Protein AF-A0A257L171-F1 (afdb_monomer_lite)

Foldseek 3Di:
DVVVVVVVVVLVVCVVVVVLVVNCVVLVVVCVVPVVDPVSLVVNLVSCVSVVNVVVNPPD

Secondary structure (DSSP, 8-state):
-HHHHHHHHHHHHHHHTT-HHHHHHHHHHHHHH-TT-HHHHHHHHHHHHHTT-HHHHT--

Structure (mmCIF, N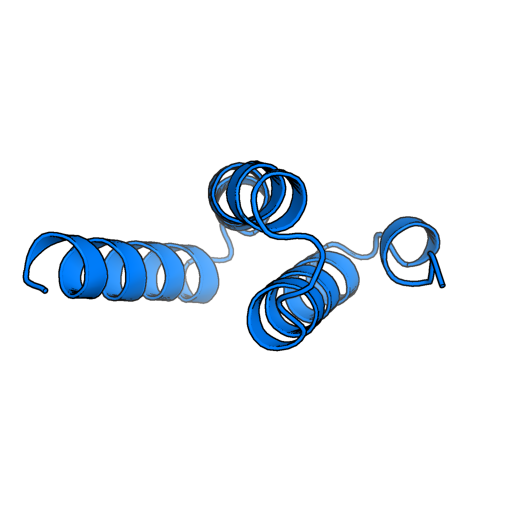/CA/C/O backbone):
data_AF-A0A257L171-F1
#
_entry.id   AF-A0A257L171-F1
#
loop_
_atom_site.group_PDB
_atom_site.id
_atom_site.type_symbol
_atom_site.label_atom_id
_atom_site.label_alt_id
_atom_site.label_comp_id
_atom_site.label_asym_id
_atom_site.label_entity_id
_atom_site.label_seq_id
_atom_site.pdbx_PDB_ins_code
_atom_site.Cartn_x
_atom_site.Cartn_y
_atom_site.Cartn_z
_atom_site.occupancy
_atom_site.B_iso_or_equiv
_atom_site.auth_seq_id
_atom_site.auth_comp_id
_atom_site.auth_asym_id
_atom_site.auth_atom_id
_atom_site.pdbx_PDB_model_num
ATOM 1 N N . ALA A 1 1 ? 0.811 1.323 -21.225 1.00 62.09 1 ALA A N 1
ATOM 2 C CA . ALA A 1 1 ? -0.137 2.451 -21.109 1.00 62.09 1 ALA A CA 1
ATOM 3 C C . ALA A 1 1 ? -1.478 2.044 -20.481 1.00 62.09 1 ALA A C 1
ATOM 5 O O . ALA A 1 1 ? -1.740 2.451 -19.358 1.00 62.09 1 ALA A O 1
ATOM 6 N N . GLN A 1 2 ? -2.328 1.230 -21.129 1.00 71.38 2 GLN A N 1
ATOM 7 C CA . GLN A 1 2 ? -3.666 0.897 -20.588 1.00 71.38 2 GLN A CA 1
ATOM 8 C C . GLN A 1 2 ? -3.618 0.115 -19.261 1.00 71.38 2 GLN A C 1
ATOM 10 O O . GLN A 1 2 ? -4.358 0.422 -18.328 1.00 71.38 2 GLN A O 1
ATOM 15 N N . ARG A 1 3 ? -2.708 -0.862 -19.152 1.00 68.12 3 ARG A N 1
ATOM 16 C CA . ARG A 1 3 ? -2.499 -1.642 -17.921 1.00 68.12 3 ARG A CA 1
ATOM 17 C C . ARG A 1 3 ? -1.970 -0.784 -16.767 1.00 68.12 3 ARG A C 1
ATOM 19 O O . ARG A 1 3 ? -2.374 -0.984 -15.629 1.00 68.12 3 ARG A O 1
ATOM 26 N N . ASP A 1 4 ? -1.150 0.218 -17.077 1.00 81.75 4 ASP A N 1
ATOM 27 C CA . ASP A 1 4 ? -0.596 1.134 -16.076 1.00 81.75 4 ASP A CA 1
ATOM 28 C C . ASP A 1 4 ? -1.679 2.037 -15.475 1.00 81.75 4 ASP A C 1
ATOM 30 O O . ASP A 1 4 ? -1.655 2.302 -14.276 1.00 81.75 4 ASP A O 1
ATOM 34 N N . LEU A 1 5 ? -2.647 2.479 -16.289 1.00 83.69 5 LEU A N 1
ATOM 35 C CA . LEU A 1 5 ? -3.784 3.272 -15.818 1.00 83.69 5 LEU A CA 1
ATOM 36 C C . LEU A 1 5 ? -4.714 2.447 -14.920 1.00 83.69 5 LEU A C 1
ATOM 38 O O . LEU A 1 5 ? -5.111 2.920 -13.856 1.00 83.69 5 LEU A O 1
ATOM 42 N N . PHE A 1 6 ? -5.028 1.208 -15.313 1.00 88.06 6 PHE A N 1
ATOM 43 C CA . PHE A 1 6 ? -5.836 0.316 -14.479 1.00 88.06 6 PHE A CA 1
ATOM 44 C C . PHE A 1 6 ? -5.155 0.041 -13.137 1.00 88.06 6 PHE A C 1
ATOM 46 O O . PHE A 1 6 ? -5.784 0.162 -12.090 1.00 88.06 6 PHE A O 1
ATOM 53 N N . ASP A 1 7 ? -3.856 -0.254 -13.155 1.00 87.00 7 ASP A N 1
ATOM 54 C CA . ASP A 1 7 ? -3.088 -0.494 -11.936 1.00 87.00 7 ASP A CA 1
ATOM 55 C C . ASP A 1 7 ? -3.060 0.735 -11.016 1.00 87.00 7 ASP A C 1
ATOM 57 O O . ASP A 1 7 ? -3.106 0.593 -9.794 1.00 87.00 7 ASP A O 1
ATOM 61 N N . GLN A 1 8 ? -2.996 1.945 -11.579 1.00 88.81 8 GLN A N 1
ATOM 62 C CA . GLN A 1 8 ? -3.074 3.184 -10.802 1.00 88.81 8 GLN A CA 1
ATOM 63 C C . GLN A 1 8 ? -4.448 3.358 -10.152 1.00 88.81 8 GLN A C 1
ATOM 65 O O . GLN A 1 8 ? -4.511 3.558 -8.941 1.00 88.81 8 GLN A O 1
ATOM 70 N N . LEU A 1 9 ? -5.528 3.202 -10.922 1.00 93.25 9 LEU A N 1
ATOM 71 C CA . LEU A 1 9 ? -6.898 3.294 -10.411 1.00 93.25 9 LEU A CA 1
ATOM 72 C C . LEU A 1 9 ? -7.191 2.224 -9.354 1.00 93.25 9 LEU A C 1
ATOM 74 O O . LEU A 1 9 ? -7.838 2.508 -8.348 1.00 93.25 9 LEU A O 1
ATOM 78 N N . HIS A 1 10 ? -6.691 1.005 -9.553 1.00 93.25 10 HIS A N 1
ATOM 79 C CA . HIS A 1 10 ? -6.851 -0.088 -8.602 1.00 93.25 10 HIS A CA 1
ATOM 80 C C . HIS A 1 10 ? -6.153 0.214 -7.271 1.00 93.25 10 HIS A C 1
ATOM 82 O O . HIS A 1 10 ? -6.761 0.067 -6.210 1.00 93.25 10 HIS A O 1
ATOM 88 N N . VAL A 1 11 ? -4.903 0.689 -7.318 1.00 93.62 11 VAL A N 1
ATOM 89 C CA . VAL A 1 11 ? -4.159 1.107 -6.120 1.00 93.62 11 VAL A CA 1
ATOM 90 C C . VAL A 1 11 ? -4.868 2.259 -5.404 1.00 93.62 11 VAL A C 1
ATOM 92 O O . VAL A 1 11 ? -5.032 2.199 -4.186 1.00 93.62 11 VAL A O 1
ATOM 95 N N . ASP A 1 12 ? -5.348 3.263 -6.140 1.00 93.38 12 ASP A N 1
ATOM 96 C CA . ASP A 1 12 ? -6.052 4.411 -5.558 1.00 93.38 12 ASP A CA 1
ATOM 97 C C . ASP A 1 12 ? -7.376 3.998 -4.898 1.00 93.38 12 ASP A C 1
ATOM 99 O O . ASP A 1 12 ? -7.704 4.471 -3.807 1.00 93.38 12 ASP A O 1
ATOM 103 N N . ALA A 1 13 ? -8.122 3.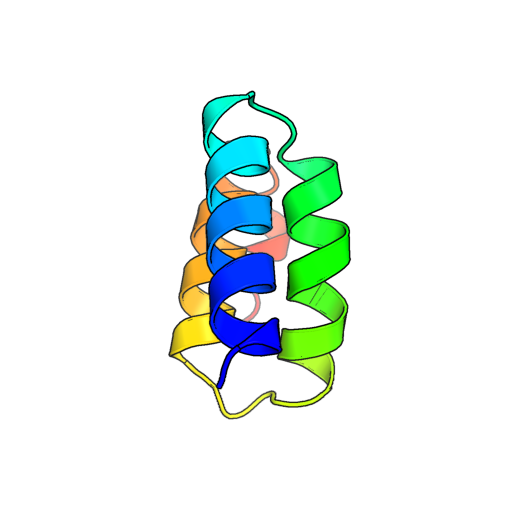076 -5.512 1.00 95.75 13 ALA A N 1
ATOM 104 C CA . ALA A 1 13 ? -9.349 2.531 -4.937 1.00 95.75 13 ALA A CA 1
ATOM 105 C C . ALA A 1 13 ? -9.076 1.758 -3.637 1.00 95.75 13 ALA A C 1
ATOM 107 O O . ALA A 1 13 ? -9.778 1.953 -2.645 1.00 95.75 13 ALA A O 1
ATOM 108 N N . LEU A 1 14 ? -8.033 0.919 -3.609 1.00 95.25 14 LEU A N 1
ATOM 109 C CA . LEU A 1 14 ? -7.630 0.188 -2.404 1.00 95.25 14 LEU A CA 1
ATOM 110 C C . LEU A 1 14 ? -7.196 1.132 -1.279 1.00 95.25 14 LEU A C 1
ATOM 112 O O . LEU A 1 14 ? -7.556 0.904 -0.124 1.00 95.25 14 LEU A O 1
ATOM 116 N N . GLN A 1 15 ? -6.464 2.197 -1.610 1.00 92.12 15 GLN A N 1
ATOM 117 C CA . GLN A 1 15 ? -6.016 3.192 -0.639 1.00 92.12 15 GLN A CA 1
ATOM 118 C C . GLN A 1 15 ? -7.200 3.966 -0.045 1.00 92.12 15 GLN A C 1
ATOM 120 O O . GLN A 1 15 ? -7.296 4.085 1.175 1.00 92.12 15 GLN A O 1
ATOM 125 N N . ARG A 1 16 ? -8.151 4.411 -0.879 1.00 91.94 16 ARG A N 1
ATOM 126 C CA . ARG A 1 16 ? -9.388 5.074 -0.420 1.00 91.94 16 ARG A CA 1
ATOM 127 C C . ARG A 1 16 ? -10.285 4.159 0.412 1.00 91.94 16 ARG A C 1
ATOM 129 O O . ARG A 1 16 ? -10.946 4.632 1.327 1.00 91.94 16 ARG A O 1
ATOM 136 N N . ALA A 1 17 ? -10.282 2.860 0.127 1.00 94.75 17 ALA A N 1
ATOM 137 C CA . ALA A 1 17 ? -11.008 1.857 0.902 1.00 94.75 17 ALA A CA 1
ATOM 138 C C . ALA A 1 17 ? -10.283 1.430 2.197 1.00 94.75 17 ALA A C 1
ATOM 140 O O . ALA A 1 17 ? -10.729 0.494 2.857 1.00 94.75 17 ALA A O 1
ATOM 141 N N . GLY A 1 18 ? -9.140 2.039 2.542 1.00 92.44 18 GLY A N 1
ATOM 142 C CA . GLY A 1 18 ? -8.359 1.686 3.733 1.00 92.44 18 GLY A CA 1
ATOM 143 C C . GLY A 1 18 ? -7.671 0.316 3.661 1.00 92.44 18 GLY A C 1
ATOM 144 O O . GLY A 1 18 ? -7.141 -0.169 4.659 1.00 92.44 18 GLY A O 1
ATOM 145 N N . ARG A 1 19 ? -7.628 -0.330 2.487 1.00 95.06 19 ARG A N 1
ATOM 146 C CA . ARG A 1 19 ? -7.028 -1.661 2.283 1.00 95.06 19 ARG A CA 1
ATOM 147 C C . ARG A 1 19 ? -5.510 -1.572 2.099 1.00 95.06 19 ARG A C 1
ATOM 149 O O . ARG A 1 19 ? -4.954 -2.062 1.117 1.00 95.06 19 ARG A O 1
ATOM 156 N N . LEU A 1 20 ? -4.832 -0.945 3.055 1.00 92.69 20 LEU A N 1
ATOM 157 C CA . LEU A 1 20 ? -3.420 -0.562 2.957 1.00 92.69 20 LEU A CA 1
ATOM 158 C C . LEU A 1 20 ? -2.460 -1.755 2.824 1.00 92.69 20 LEU A C 1
ATOM 160 O O . LEU A 1 20 ? -1.496 -1.672 2.067 1.00 92.69 20 LEU A O 1
ATOM 164 N N . ALA A 1 21 ? -2.756 -2.896 3.451 1.00 92.25 21 ALA A N 1
ATOM 165 C CA . ALA A 1 21 ? -1.972 -4.123 3.265 1.00 92.25 21 ALA A CA 1
ATOM 166 C C . ALA A 1 21 ? -2.026 -4.643 1.812 1.00 92.25 21 ALA A C 1
ATOM 168 O O . ALA A 1 21 ? -1.026 -5.108 1.267 1.00 92.25 21 ALA A O 1
ATOM 169 N N . ALA A 1 22 ? -3.176 -4.514 1.137 1.00 94.44 22 ALA A N 1
ATOM 170 C CA . ALA A 1 22 ? -3.293 -4.879 -0.275 1.00 94.44 22 ALA A CA 1
ATOM 171 C C . ALA A 1 22 ? -2.491 -3.917 -1.167 1.00 94.44 22 ALA A C 1
ATOM 173 O O . ALA A 1 22 ? -1.840 -4.356 -2.113 1.00 94.44 22 ALA A O 1
ATOM 174 N N . VAL A 1 23 ? -2.479 -2.621 -0.832 1.00 95.25 23 VAL A N 1
ATOM 175 C CA . VAL A 1 23 ? -1.637 -1.626 -1.513 1.00 95.25 23 VAL A CA 1
ATOM 176 C C . VAL A 1 23 ? -0.150 -1.957 -1.342 1.00 95.25 23 VAL A C 1
ATOM 178 O O . VAL A 1 23 ? 0.589 -1.965 -2.329 1.00 95.25 23 VAL A O 1
ATOM 181 N N . GLN A 1 24 ? 0.288 -2.292 -0.124 1.00 93.56 24 GLN A N 1
ATOM 182 C CA . GLN A 1 24 ? 1.665 -2.713 0.156 1.00 93.56 24 GLN A CA 1
ATOM 183 C C . GLN A 1 24 ? 2.067 -3.923 -0.696 1.00 93.56 24 GLN A C 1
ATOM 185 O O . GLN A 1 24 ? 3.108 -3.882 -1.350 1.00 93.56 24 GLN A O 1
ATOM 190 N N . ASN A 1 25 ? 1.233 -4.966 -0.747 1.00 93.88 25 ASN A N 1
ATOM 191 C CA . ASN A 1 25 ? 1.519 -6.187 -1.510 1.00 93.88 25 ASN A CA 1
ATOM 192 C C . ASN A 1 25 ? 1.706 -5.932 -3.014 1.00 93.88 25 ASN A C 1
ATOM 194 O O . ASN A 1 25 ? 2.432 -6.668 -3.678 1.00 93.88 25 ASN A O 1
ATOM 198 N N . ILE A 1 26 ? 1.091 -4.876 -3.555 1.00 93.56 26 ILE A N 1
ATOM 199 C CA . ILE A 1 26 ? 1.257 -4.473 -4.956 1.00 93.56 26 ILE A CA 1
ATOM 200 C C . ILE A 1 26 ? 2.519 -3.621 -5.143 1.00 93.56 26 ILE A C 1
ATOM 202 O O . ILE A 1 26 ? 3.252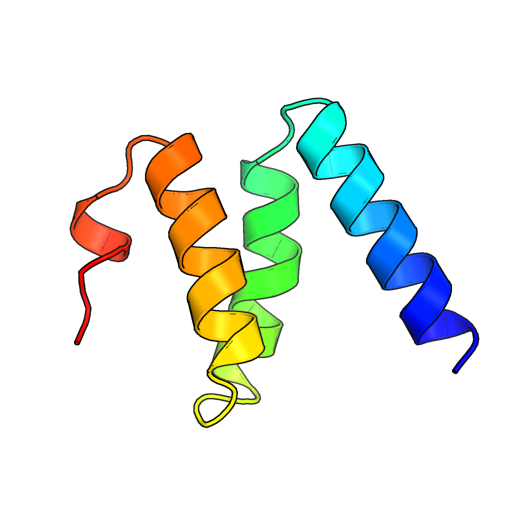 -3.800 -6.120 1.00 93.56 26 ILE A O 1
ATOM 206 N N . LEU A 1 27 ? 2.777 -2.667 -4.244 1.00 92.69 27 LEU A N 1
ATOM 207 C CA . LEU A 1 27 ? 3.872 -1.707 -4.402 1.00 92.69 27 LEU A CA 1
ATOM 208 C C . LEU A 1 27 ? 5.241 -2.269 -3.989 1.00 92.69 27 LEU A C 1
ATOM 210 O O . LEU A 1 27 ? 6.235 -1.916 -4.625 1.00 92.69 27 LEU A O 1
ATOM 214 N N . GLN A 1 28 ? 5.313 -3.159 -2.992 1.00 92.88 28 GLN A N 1
ATOM 215 C CA . GLN A 1 28 ? 6.582 -3.687 -2.474 1.00 92.88 28 GLN A CA 1
ATOM 216 C C . GLN A 1 28 ? 7.389 -4.460 -3.530 1.00 92.88 28 GLN A C 1
ATOM 218 O O . GLN A 1 28 ? 8.559 -4.127 -3.726 1.00 92.88 28 GLN A O 1
ATOM 223 N N . PRO A 1 29 ? 6.814 -5.415 -4.289 1.00 94.3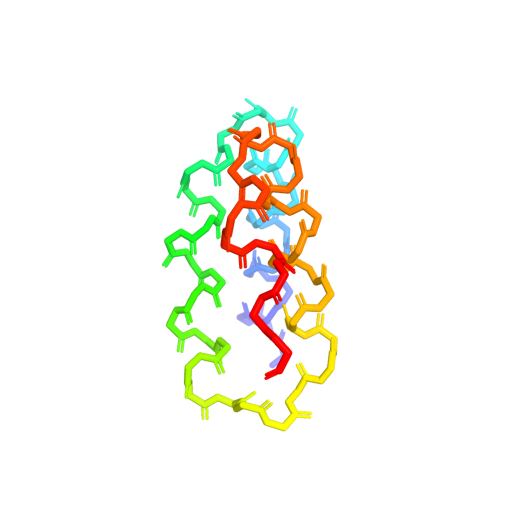8 29 PRO A N 1
ATOM 224 C CA . PRO A 1 29 ? 7.564 -6.110 -5.336 1.00 94.38 29 PRO A CA 1
ATOM 225 C C . PRO A 1 29 ? 8.033 -5.163 -6.446 1.00 94.38 29 PRO A C 1
ATOM 227 O O . PRO A 1 29 ? 9.124 -5.325 -6.986 1.00 94.38 29 PRO A O 1
ATOM 230 N N . ARG A 1 30 ? 7.235 -4.133 -6.765 1.00 92.94 30 ARG A N 1
ATOM 231 C CA . ARG A 1 30 ? 7.581 -3.126 -7.782 1.00 92.94 30 ARG A CA 1
ATOM 232 C C . ARG A 1 30 ? 8.756 -2.264 -7.343 1.00 92.94 30 ARG A C 1
ATOM 234 O O . ARG A 1 30 ? 9.625 -1.981 -8.161 1.00 92.94 30 ARG A O 1
ATOM 241 N N . ALA A 1 31 ? 8.784 -1.860 -6.075 1.00 92.44 31 ALA A N 1
ATOM 242 C CA . ALA A 1 31 ? 9.908 -1.126 -5.511 1.00 92.44 31 ALA A CA 1
ATOM 243 C C . ALA A 1 31 ? 11.169 -1.996 -5.438 1.00 92.44 31 ALA A C 1
ATOM 245 O O . ALA A 1 31 ? 12.239 -1.522 -5.802 1.00 92.44 31 ALA A O 1
ATOM 246 N N . ASN A 1 32 ? 11.037 -3.276 -5.075 1.00 92.44 32 ASN A N 1
ATOM 247 C CA . ASN A 1 32 ? 12.155 -4.222 -5.086 1.00 92.44 32 ASN A CA 1
ATOM 248 C C . ASN A 1 32 ? 12.735 -4.414 -6.498 1.00 92.44 32 ASN A C 1
ATOM 250 O O . ASN A 1 32 ? 13.948 -4.477 -6.658 1.00 92.44 32 ASN A O 1
ATOM 254 N N . ALA A 1 33 ? 11.883 -4.473 -7.527 1.00 94.50 33 ALA A N 1
ATOM 255 C CA . ALA A 1 33 ? 12.318 -4.590 -8.919 1.00 94.50 33 ALA A CA 1
ATOM 256 C C . ALA A 1 33 ? 12.935 -3.292 -9.477 1.00 94.50 33 ALA A C 1
ATOM 258 O O . ALA A 1 33 ? 13.669 -3.331 -10.461 1.00 94.50 33 ALA A O 1
ATOM 259 N N . GLN A 1 34 ? 12.624 -2.136 -8.879 1.00 93.88 34 GLN A N 1
ATOM 260 C CA . GLN A 1 34 ? 13.076 -0.814 -9.322 1.00 93.88 34 GLN A CA 1
ATOM 261 C C . GLN A 1 34 ? 13.572 0.026 -8.131 1.00 93.88 34 GLN A C 1
ATOM 263 O O . GLN A 1 34 ? 12.964 1.052 -7.804 1.00 93.88 34 GLN A O 1
ATOM 268 N N . PRO A 1 35 ? 14.693 -0.360 -7.495 1.00 89.19 35 PRO A N 1
ATOM 269 C CA . PRO A 1 35 ? 15.171 0.274 -6.262 1.00 89.19 35 PRO A CA 1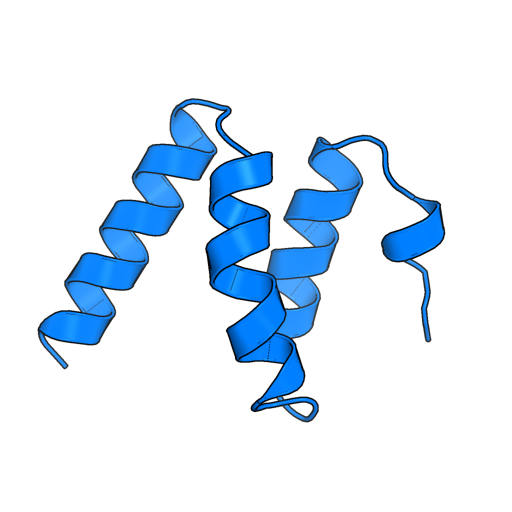
ATOM 270 C C . PRO A 1 35 ? 15.561 1.750 -6.451 1.00 89.19 35 PRO A C 1
ATOM 272 O O . PRO A 1 35 ? 15.449 2.551 -5.523 1.00 89.19 35 PRO A O 1
ATOM 275 N N . GLN A 1 36 ? 15.940 2.136 -7.675 1.00 94.56 36 GLN A N 1
ATOM 276 C CA . GLN A 1 36 ? 16.245 3.520 -8.067 1.00 94.56 36 GLN A CA 1
ATOM 277 C C . GLN A 1 36 ? 15.009 4.445 -8.015 1.00 94.56 36 GLN A C 1
ATOM 279 O O . GLN A 1 36 ? 15.135 5.670 -8.013 1.00 94.56 36 GLN A O 1
ATOM 284 N N . SER A 1 37 ? 13.794 3.884 -8.051 1.00 94.06 37 SER A N 1
ATOM 285 C CA . SER A 1 37 ? 12.566 4.656 -8.240 1.00 94.06 37 SER A CA 1
ATOM 286 C C . SER A 1 37 ? 12.141 5.360 -6.952 1.00 94.06 37 SER A C 1
ATOM 288 O O . SER A 1 37 ? 11.381 4.828 -6.138 1.00 94.06 37 SER A O 1
ATOM 290 N N . GLN A 1 38 ? 12.573 6.613 -6.795 1.00 93.31 38 GLN A N 1
ATOM 291 C CA . GLN A 1 38 ? 12.179 7.461 -5.663 1.00 93.31 38 GLN A CA 1
ATOM 292 C C . GLN A 1 38 ? 10.657 7.625 -5.554 1.00 93.31 38 GLN A C 1
ATOM 294 O O . GLN A 1 38 ? 10.108 7.662 -4.453 1.00 93.31 38 GLN A O 1
ATOM 299 N N . ARG A 1 39 ? 9.947 7.653 -6.692 1.00 91.69 39 ARG A N 1
ATOM 300 C CA . ARG A 1 39 ? 8.479 7.717 -6.718 1.00 91.69 39 ARG A CA 1
ATOM 301 C C . ARG A 1 39 ? 7.841 6.504 -6.034 1.00 91.69 39 ARG A C 1
ATOM 303 O O . ARG A 1 39 ? 6.894 6.683 -5.271 1.00 91.69 39 ARG A O 1
ATOM 310 N N . LEU A 1 40 ? 8.329 5.289 -6.304 1.00 91.19 40 LEU A N 1
ATOM 311 C CA . LEU A 1 40 ? 7.816 4.070 -5.666 1.00 91.19 40 LEU A CA 1
ATOM 312 C C . LEU A 1 40 ? 8.176 4.021 -4.178 1.00 91.19 40 LEU A C 1
ATOM 314 O O . LEU A 1 40 ? 7.311 3.686 -3.371 1.00 91.19 40 LEU A O 1
ATOM 318 N N . ARG A 1 41 ? 9.400 4.432 -3.812 1.00 91.56 41 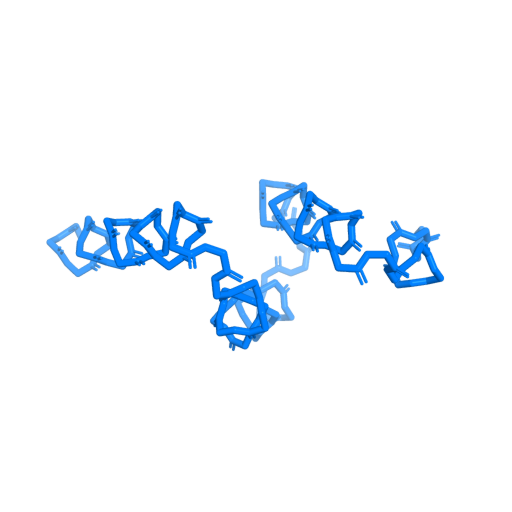ARG A N 1
ATOM 319 C CA . ARG A 1 41 ? 9.827 4.540 -2.405 1.00 91.56 41 ARG A CA 1
ATOM 320 C C . ARG A 1 41 ? 8.922 5.485 -1.610 1.00 91.56 41 ARG A C 1
ATOM 322 O O . ARG A 1 41 ? 8.426 5.093 -0.561 1.00 91.56 41 ARG A O 1
ATOM 329 N N . ARG A 1 42 ? 8.635 6.685 -2.133 1.00 91.12 42 ARG A N 1
ATOM 330 C CA . ARG A 1 42 ? 7.737 7.651 -1.475 1.00 91.12 42 ARG A CA 1
ATOM 331 C C . ARG A 1 42 ? 6.334 7.081 -1.268 1.00 91.12 42 ARG A C 1
ATOM 333 O O . ARG A 1 42 ? 5.791 7.177 -0.175 1.00 91.12 42 ARG A O 1
ATOM 340 N N . ARG A 1 43 ? 5.773 6.429 -2.291 1.00 91.38 43 ARG A N 1
ATOM 341 C CA . ARG A 1 43 ? 4.425 5.849 -2.206 1.00 91.38 43 ARG A CA 1
ATOM 342 C C . ARG A 1 43 ? 4.347 4.701 -1.189 1.00 91.38 43 ARG A C 1
ATOM 344 O O . ARG A 1 43 ? 3.354 4.589 -0.484 1.00 91.38 43 ARG A O 1
ATOM 351 N N . LEU A 1 44 ? 5.388 3.871 -1.075 1.00 91.06 44 LEU A N 1
ATOM 352 C CA . LEU A 1 44 ? 5.475 2.854 -0.017 1.00 91.06 44 LEU A CA 1
ATOM 353 C C . LEU A 1 44 ? 5.640 3.464 1.374 1.00 91.06 44 LEU A C 1
ATOM 355 O O . LEU A 1 44 ? 5.021 2.979 2.313 1.00 91.06 44 LEU A O 1
ATOM 359 N N . HIS A 1 45 ? 6.426 4.531 1.505 1.00 90.50 45 HIS A N 1
ATOM 360 C CA . HIS A 1 45 ? 6.601 5.227 2.777 1.00 90.50 45 HIS A CA 1
ATOM 361 C C . HIS A 1 45 ? 5.268 5.778 3.311 1.00 90.50 45 HIS A C 1
ATOM 363 O O . HIS A 1 45 ? 4.954 5.587 4.482 1.00 90.50 45 HIS A O 1
ATOM 369 N N . GLU A 1 46 ? 4.440 6.374 2.448 1.00 89.69 46 GLU A N 1
ATOM 370 C CA . GLU A 1 46 ? 3.082 6.818 2.805 1.00 89.69 46 GLU A CA 1
ATOM 371 C C . GLU A 1 46 ? 2.202 5.652 3.291 1.00 89.69 46 GLU A C 1
ATOM 373 O O . GLU A 1 46 ? 1.489 5.779 4.287 1.00 89.69 46 GLU A O 1
ATOM 378 N N . VAL A 1 47 ? 2.285 4.491 2.632 1.00 90.31 47 VAL A N 1
ATOM 379 C CA . VAL A 1 47 ? 1.550 3.277 3.033 1.00 90.31 47 VAL A CA 1
ATOM 380 C C . VAL A 1 47 ? 2.052 2.740 4.378 1.00 90.31 47 VAL A C 1
ATOM 382 O O . VAL A 1 47 ? 1.245 2.332 5.208 1.00 90.31 47 VAL A O 1
ATOM 385 N N . TYR A 1 48 ? 3.361 2.784 4.634 1.00 90.50 48 TYR A N 1
ATOM 386 C CA . TYR A 1 48 ? 3.961 2.377 5.910 1.00 90.50 48 TYR A CA 1
ATOM 387 C C . TYR A 1 48 ? 3.599 3.294 7.066 1.00 90.50 48 TYR A C 1
ATOM 389 O O . TYR A 1 48 ? 3.265 2.800 8.145 1.00 90.50 48 TYR A O 1
ATOM 397 N N . ALA A 1 49 ? 3.603 4.606 6.837 1.00 86.94 49 ALA A N 1
ATOM 398 C CA . ALA A 1 49 ? 3.131 5.573 7.816 1.00 86.94 49 ALA A CA 1
ATOM 399 C C . ALA A 1 49 ? 1.655 5.320 8.164 1.00 86.94 49 ALA A C 1
ATOM 401 O O . ALA A 1 49 ? 1.301 5.248 9.340 1.00 86.94 49 ALA A O 1
ATOM 402 N N . ALA A 1 50 ? 0.812 5.090 7.151 1.00 86.06 50 ALA A N 1
ATOM 403 C CA . ALA A 1 50 ? -0.613 4.826 7.338 1.00 86.06 50 ALA A CA 1
ATOM 404 C C . ALA A 1 50 ? -0.912 3.470 8.014 1.00 86.06 50 ALA A C 1
ATOM 406 O O . ALA A 1 50 ? -1.938 3.332 8.673 1.00 86.06 50 ALA A O 1
ATOM 407 N N . LEU A 1 51 ? -0.017 2.484 7.893 1.00 82.88 51 LEU A N 1
ATOM 408 C CA . LEU A 1 51 ? -0.093 1.200 8.604 1.00 82.88 51 LEU A CA 1
ATOM 409 C C . LEU A 1 51 ? 0.503 1.246 10.022 1.00 82.88 51 LEU A C 1
ATOM 411 O O . LEU A 1 51 ? 0.537 0.216 10.690 1.00 82.88 51 LEU A O 1
ATOM 415 N N . SER A 1 52 ? 1.006 2.401 10.475 1.00 82.06 52 SER A N 1
ATOM 416 C CA . SER A 1 52 ? 1.760 2.523 11.731 1.00 82.06 52 SER A CA 1
ATOM 417 C C . SER A 1 52 ? 2.931 1.532 11.818 1.00 82.06 52 SER A C 1
ATOM 419 O O . SER A 1 52 ? 3.235 1.002 12.884 1.00 82.06 52 SER A O 1
ATOM 421 N N . LEU A 1 53 ? 3.631 1.319 10.695 1.00 71.25 53 LEU A N 1
ATOM 422 C CA . LEU A 1 53 ? 4.850 0.507 10.599 1.00 71.25 53 LEU A CA 1
ATOM 423 C C . LEU A 1 53 ? 6.094 1.401 10.407 1.00 71.25 53 LEU A C 1
ATOM 425 O O . LEU A 1 53 ? 6.796 1.280 9.397 1.00 71.25 53 LEU A O 1
ATOM 429 N N . PRO A 1 54 ? 6.411 2.317 11.346 1.00 62.38 54 PRO A N 1
ATOM 430 C CA . PRO A 1 54 ? 7.461 3.315 11.151 1.00 62.38 54 PRO A CA 1
ATOM 431 C C . PRO A 1 54 ? 8.857 2.695 11.020 1.00 62.38 54 PRO A C 1
ATOM 433 O O . PRO A 1 54 ? 9.713 3.275 10.361 1.00 62.38 54 PRO A O 1
ATOM 436 N N . ALA A 1 55 ? 9.096 1.503 11.576 1.00 65.75 55 ALA A N 1
ATOM 437 C CA . ALA A 1 55 ? 10.374 0.802 11.435 1.00 65.75 55 ALA A CA 1
ATOM 438 C C . ALA A 1 55 ? 10.701 0.440 9.971 1.00 65.75 55 ALA A C 1
ATOM 440 O O . ALA A 1 55 ? 11.862 0.472 9.576 1.00 65.75 55 ALA A O 1
ATOM 441 N N . LEU A 1 56 ? 9.684 0.163 9.145 1.00 64.00 56 LEU A N 1
ATOM 442 C CA . LEU A 1 56 ? 9.854 -0.096 7.709 1.00 64.00 56 LEU A CA 1
ATOM 443 C C . LEU A 1 56 ? 9.953 1.198 6.887 1.00 64.00 56 LEU A C 1
ATOM 445 O O . LEU A 1 56 ? 10.479 1.193 5.776 1.00 64.00 56 LEU A O 1
ATOM 449 N N . ALA A 1 57 ? 9.467 2.315 7.430 1.00 59.62 57 ALA A N 1
ATOM 450 C CA . ALA A 1 57 ? 9.471 3.616 6.770 1.00 59.62 57 ALA A CA 1
ATOM 451 C C . ALA A 1 57 ? 10.859 4.295 6.768 1.00 59.62 57 ALA A C 1
ATOM 453 O O . ALA A 1 57 ? 11.120 5.115 5.889 1.00 59.62 57 ALA A O 1
ATOM 454 N N . HIS A 1 58 ? 11.743 3.936 7.708 1.00 59.22 58 HIS A N 1
ATOM 455 C CA . HIS A 1 58 ? 13.045 4.584 7.940 1.00 59.22 58 HIS A CA 1
ATOM 456 C C . HIS A 1 58 ? 14.266 3.828 7.383 1.00 59.22 58 HIS A C 1
ATOM 458 O O . HIS A 1 58 ? 15.394 4.170 7.731 1.00 59.22 58 HIS A O 1
ATOM 464 N N . HIS A 1 59 ? 14.094 2.815 6.527 1.00 51.47 59 HIS A N 1
ATOM 465 C CA . HIS A 1 59 ? 15.248 2.133 5.931 1.00 51.47 59 HIS A CA 1
ATOM 466 C C . HIS A 1 59 ? 15.895 3.039 4.860 1.00 51.47 59 HIS A C 1
ATOM 468 O O . HIS A 1 59 ? 15.388 3.163 3.738 1.00 51.47 59 HIS A O 1
ATOM 474 N N . HIS A 1 60 ? 16.955 3.741 5.276 1.00 47.75 60 HIS A N 1
ATOM 475 C CA . HIS A 1 60 ? 17.746 4.688 4.486 1.00 47.75 60 HIS A CA 1
ATOM 476 C C . HIS A 1 60 ? 18.509 3.969 3.365 1.00 47.75 60 HIS A C 1
ATOM 478 O O . HIS A 1 60 ? 19.267 3.031 3.693 1.00 47.75 60 HIS A O 1
#

Sequence (60 aa):
AQRDLFDQLHVDALQRAGRLAAVQNILQPRANAQPQSQRLRRRLHEVYAALSLPALAHHH

pLDDT: mean 86.05, std 12.16, range [47.75, 95.75]

Radius of gyration: 11.46 Å; chains: 1; bounding box: 29×14×33 Å